Protein AF-A0A7X9L725-F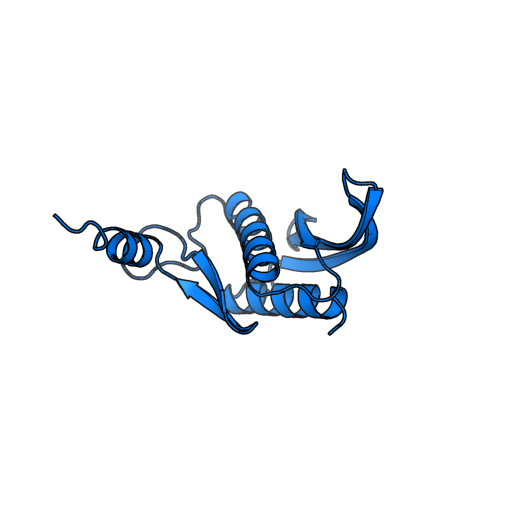1 (afdb_monomer_lite)

Sequence (129 aa):
MASRSVALLLASRFLGDLGSDDVWAASVLSDGLEPTPDGEHEQLVVVELRRLSDGAAGYATLTGAAPGDVAQEAFVEQLHDVVLENSRGAALPECPGHPHPRLPRVEGGILSWHCPVTLGLMLSTGEPD

pLDDT: mean 88.95, std 13.02, range [38.81, 98.12]

Structure (mmCIF, N/CA/C/O backbone):
data_AF-A0A7X9L725-F1
#
_entry.id   AF-A0A7X9L725-F1
#
loop_
_atom_site.group_PDB
_atom_site.id
_atom_site.type_symbol
_atom_site.label_atom_id
_atom_site.label_alt_id
_atom_site.label_comp_id
_atom_site.label_asym_id
_atom_site.label_entity_id
_atom_site.label_seq_id
_atom_site.pdbx_PDB_ins_code
_atom_site.Cartn_x
_atom_site.Cartn_y
_atom_site.Cartn_z
_atom_site.occupancy
_atom_site.B_iso_or_equiv
_atom_site.auth_seq_id
_atom_site.auth_comp_id
_atom_site.auth_asym_id
_atom_site.auth_atom_id
_atom_site.pdbx_PDB_model_num
ATOM 1 N N . MET A 1 1 ? -14.144 -6.665 9.267 1.00 59.34 1 MET A N 1
ATOM 2 C CA . MET A 1 1 ? -12.833 -7.338 9.413 1.00 59.34 1 MET A CA 1
ATOM 3 C C . MET A 1 1 ? -11.977 -6.486 10.329 1.00 59.34 1 MET A C 1
ATOM 5 O O . MET A 1 1 ? -12.126 -5.276 10.264 1.00 59.34 1 MET A O 1
ATOM 9 N N . ALA A 1 2 ? -11.137 -7.080 11.179 1.00 83.62 2 ALA A N 1
ATOM 10 C CA . ALA A 1 2 ? -10.200 -6.306 11.996 1.00 83.62 2 ALA A CA 1
ATOM 11 C C . ALA A 1 2 ? -9.167 -5.609 11.091 1.00 83.62 2 ALA A C 1
ATOM 13 O O . ALA A 1 2 ? -8.688 -6.234 10.139 1.00 83.62 2 ALA A O 1
ATOM 14 N N . SER A 1 3 ? -8.819 -4.351 11.377 1.00 89.69 3 SER A N 1
ATOM 15 C CA . SER A 1 3 ? -7.927 -3.512 10.551 1.00 89.69 3 SER A CA 1
ATOM 16 C C . SER A 1 3 ? -6.601 -4.191 10.224 1.00 89.69 3 SER A C 1
ATOM 18 O O . SER A 1 3 ? -6.124 -4.109 9.097 1.00 89.69 3 SER A O 1
ATOM 20 N N . ARG A 1 4 ? -6.061 -4.976 11.162 1.00 94.75 4 ARG A N 1
ATOM 21 C CA . ARG A 1 4 ? -4.868 -5.803 10.952 1.00 94.75 4 ARG A CA 1
ATOM 22 C C . ARG A 1 4 ? -4.994 -6.772 9.781 1.00 94.75 4 ARG A C 1
ATOM 24 O O . ARG A 1 4 ? -4.073 -6.917 8.983 1.00 94.75 4 ARG A O 1
ATOM 31 N N . SER A 1 5 ? -6.125 -7.472 9.703 1.00 94.75 5 SER A N 1
ATOM 32 C CA . SER A 1 5 ? -6.387 -8.439 8.636 1.00 94.75 5 SER A CA 1
ATOM 33 C C . SER A 1 5 ? -6.538 -7.732 7.296 1.00 94.75 5 SER A C 1
ATOM 35 O O . SER A 1 5 ? -6.015 -8.221 6.303 1.00 94.75 5 SER A O 1
ATOM 37 N N . VAL A 1 6 ? -7.196 -6.568 7.281 1.00 95.50 6 VAL A N 1
ATOM 38 C CA . VAL A 1 6 ? -7.328 -5.738 6.075 1.00 95.50 6 VAL A CA 1
ATOM 39 C C . VAL A 1 6 ? -5.954 -5.277 5.585 1.00 95.50 6 VAL A C 1
ATOM 41 O O . VAL A 1 6 ? -5.633 -5.491 4.421 1.00 95.50 6 VAL A O 1
ATOM 44 N N . ALA A 1 7 ? -5.114 -4.738 6.474 1.00 96.81 7 ALA A N 1
ATOM 45 C CA . ALA A 1 7 ? -3.774 -4.264 6.132 1.00 96.81 7 ALA A CA 1
ATOM 46 C C . ALA A 1 7 ? -2.904 -5.369 5.512 1.00 96.81 7 ALA A C 1
ATOM 48 O O . ALA A 1 7 ? -2.300 -5.168 4.462 1.00 96.81 7 ALA A O 1
ATOM 49 N N . LEU A 1 8 ? -2.879 -6.562 6.120 1.00 96.19 8 LEU A N 1
ATOM 50 C CA . LEU A 1 8 ? -2.098 -7.690 5.603 1.00 96.19 8 LEU A CA 1
ATOM 51 C C . LEU A 1 8 ? -2.643 -8.237 4.279 1.00 96.19 8 LEU A C 1
ATOM 53 O O . LEU A 1 8 ? -1.855 -8.568 3.395 1.00 96.19 8 LEU A O 1
ATOM 57 N N . LEU A 1 9 ? 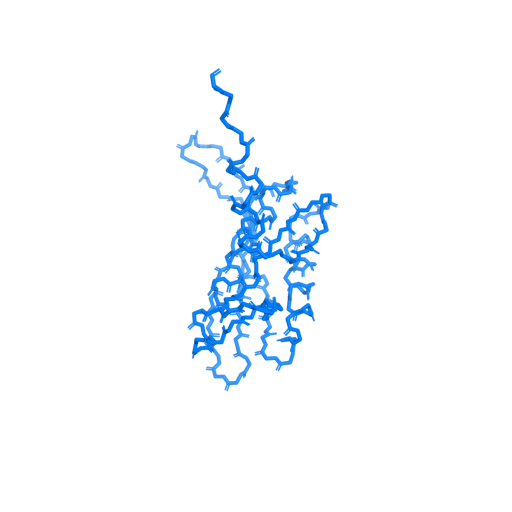-3.969 -8.324 4.124 1.00 96.38 9 LEU A N 1
ATOM 58 C CA . LEU A 1 9 ? -4.585 -8.772 2.872 1.00 96.38 9 LEU A CA 1
ATOM 59 C C . LEU A 1 9 ? -4.288 -7.799 1.728 1.00 96.38 9 LEU A C 1
ATOM 61 O O . LEU A 1 9 ? -3.886 -8.237 0.652 1.00 96.38 9 LEU A O 1
ATOM 65 N N . LEU A 1 10 ? -4.431 -6.493 1.968 1.00 97.06 10 LEU A N 1
ATOM 66 C CA . LEU A 1 10 ? -4.115 -5.466 0.977 1.00 97.06 10 LEU A CA 1
ATOM 67 C C . LEU A 1 10 ? -2.627 -5.441 0.638 1.00 97.06 10 LEU A C 1
ATOM 69 O O . LEU A 1 10 ? -2.294 -5.436 -0.541 1.00 97.06 10 LEU A O 1
ATOM 73 N N . ALA A 1 11 ? -1.735 -5.498 1.631 1.00 97.50 11 ALA A N 1
ATOM 74 C CA . ALA A 1 11 ? -0.294 -5.513 1.386 1.00 97.50 11 ALA A CA 1
ATOM 75 C C . ALA A 1 11 ? 0.144 -6.761 0.601 1.00 97.50 11 ALA A C 1
ATOM 77 O O . ALA A 1 11 ? 0.921 -6.661 -0.346 1.00 97.50 11 ALA A O 1
ATOM 78 N N . SER A 1 12 ? -0.399 -7.936 0.941 1.00 96.44 12 SER A N 1
ATOM 79 C CA . SER A 1 12 ? -0.140 -9.173 0.197 1.00 96.44 12 SER A CA 1
ATOM 80 C C . SER A 1 12 ? -0.655 -9.088 -1.240 1.00 96.44 12 SER A C 1
ATOM 82 O O . SER A 1 12 ? 0.062 -9.456 -2.171 1.00 96.44 12 SER A O 1
ATOM 84 N N . ARG A 1 13 ? -1.871 -8.564 -1.438 1.00 96.56 13 ARG A N 1
ATOM 85 C CA . ARG A 1 13 ? -2.452 -8.382 -2.771 1.00 96.56 13 ARG A CA 1
ATOM 86 C C . ARG A 1 13 ? -1.643 -7.394 -3.611 1.00 96.56 13 ARG A C 1
ATOM 88 O O . ARG A 1 13 ? -1.362 -7.685 -4.768 1.00 96.56 13 ARG A O 1
ATOM 95 N N . PHE A 1 14 ? -1.253 -6.273 -3.013 1.00 97.50 14 PHE A N 1
ATOM 96 C CA . PHE A 1 14 ? -0.411 -5.247 -3.617 1.00 97.50 14 PHE A CA 1
ATOM 97 C C . PHE A 1 14 ? 0.923 -5.827 -4.104 1.00 97.50 14 PHE A C 1
ATOM 99 O O . PHE A 1 14 ? 1.261 -5.670 -5.275 1.00 97.50 14 PHE A O 1
ATOM 106 N N . LEU A 1 15 ? 1.646 -6.562 -3.250 1.00 96.25 15 LEU A N 1
ATOM 107 C CA . LEU A 1 15 ? 2.922 -7.179 -3.628 1.00 96.25 15 LEU A CA 1
ATOM 108 C C . LEU A 1 15 ? 2.761 -8.234 -4.727 1.00 96.25 15 LEU A C 1
ATOM 110 O O . LEU A 1 15 ? 3.570 -8.270 -5.654 1.00 96.25 15 LEU A O 1
ATOM 114 N N . GLY A 1 16 ? 1.704 -9.049 -4.652 1.00 95.19 16 GLY A N 1
ATOM 115 C CA . GLY A 1 16 ? 1.403 -10.047 -5.678 1.00 95.19 16 GLY A CA 1
ATOM 116 C C . GLY A 1 16 ? 1.074 -9.423 -7.037 1.00 95.19 16 GLY A C 1
ATOM 117 O O . GLY A 1 16 ? 1.533 -9.915 -8.064 1.00 95.19 16 GLY A O 1
ATOM 118 N N . ASP A 1 17 ? 0.342 -8.306 -7.068 1.00 94.31 17 ASP A N 1
ATOM 119 C CA . ASP A 1 17 ? 0.040 -7.596 -8.319 1.00 94.31 17 ASP A CA 1
ATOM 120 C C . ASP A 1 17 ? 1.272 -6.933 -8.949 1.00 94.31 17 ASP A C 1
ATOM 122 O O . ASP A 1 17 ? 1.336 -6.785 -10.170 1.00 94.31 17 ASP A O 1
ATOM 126 N N . LEU A 1 18 ? 2.264 -6.573 -8.134 1.00 91.25 18 LEU A N 1
ATOM 127 C CA . LEU A 1 18 ? 3.564 -6.089 -8.595 1.00 91.25 18 LEU A CA 1
ATOM 128 C C . LEU A 1 18 ? 4.529 -7.216 -9.003 1.00 91.25 18 LEU A C 1
ATOM 130 O O . LEU A 1 18 ? 5.632 -6.915 -9.461 1.00 91.25 18 LEU A O 1
ATOM 134 N N . GLY A 1 19 ? 4.173 -8.490 -8.792 1.00 88.88 19 GLY A N 1
ATOM 135 C CA . GLY A 1 19 ? 5.098 -9.622 -8.944 1.00 88.88 19 GLY A CA 1
ATOM 136 C C . GLY A 1 19 ? 6.344 -9.480 -8.064 1.00 88.88 19 GLY A C 1
ATOM 137 O O . GLY A 1 19 ? 7.457 -9.771 -8.498 1.00 88.88 19 GLY A O 1
ATOM 138 N N . SER A 1 20 ? 6.169 -8.911 -6.870 1.00 85.75 20 SER A N 1
ATOM 139 C CA . SER A 1 20 ? 7.243 -8.468 -5.977 1.00 85.75 20 SER A CA 1
ATOM 140 C C . SER A 1 20 ? 7.251 -9.204 -4.633 1.00 85.75 20 SER A C 1
ATOM 142 O O . SER A 1 20 ? 7.961 -8.798 -3.715 1.00 85.75 20 SER A O 1
ATOM 144 N N . ASP A 1 21 ? 6.491 -10.289 -4.509 1.00 82.94 21 ASP A N 1
ATOM 145 C CA . ASP A 1 21 ? 6.394 -11.133 -3.313 1.00 82.94 21 ASP A CA 1
ATOM 146 C C . ASP A 1 21 ? 7.692 -11.896 -2.985 1.00 82.94 21 ASP A C 1
ATOM 148 O O . ASP A 1 21 ? 7.958 -12.176 -1.818 1.00 82.94 21 ASP A O 1
ATOM 152 N N . ASP A 1 22 ? 8.559 -12.119 -3.976 1.00 83.50 22 ASP A N 1
ATOM 153 C CA . ASP A 1 22 ? 9.915 -12.658 -3.781 1.00 83.50 22 ASP A CA 1
ATOM 154 C C . ASP A 1 22 ? 10.975 -11.570 -3.503 1.00 83.50 22 ASP A C 1
ATOM 156 O O . ASP A 1 22 ? 12.147 -11.870 -3.258 1.00 83.50 22 ASP A O 1
ATOM 160 N N . VAL A 1 23 ? 10.594 -10.288 -3.556 1.00 90.88 23 VAL A N 1
ATOM 161 C CA . VAL A 1 23 ? 11.505 -9.139 -3.387 1.00 90.88 23 VAL A CA 1
ATOM 162 C C . VAL A 1 23 ? 11.222 -8.390 -2.091 1.00 90.88 23 VAL A C 1
ATOM 164 O O . VAL A 1 23 ? 12.154 -7.904 -1.445 1.00 90.88 23 VAL A O 1
ATOM 167 N N . TRP A 1 24 ? 9.956 -8.309 -1.694 1.00 94.94 24 TRP A N 1
ATOM 168 C CA . TRP A 1 24 ? 9.488 -7.571 -0.532 1.00 94.94 24 TRP A CA 1
ATOM 169 C C . TRP A 1 24 ? 8.658 -8.466 0.378 1.00 94.94 24 TRP A C 1
ATOM 171 O O . TRP A 1 24 ? 7.843 -9.261 -0.078 1.00 94.94 24 TRP A O 1
ATOM 181 N N . ALA A 1 25 ? 8.813 -8.274 1.682 1.00 95.88 25 ALA A N 1
ATOM 182 C CA . ALA A 1 25 ? 7.928 -8.833 2.689 1.00 95.88 25 ALA A CA 1
ATOM 183 C C . ALA A 1 25 ? 7.145 -7.713 3.374 1.00 95.88 25 ALA A C 1
ATOM 185 O O . ALA A 1 25 ? 7.710 -6.677 3.724 1.00 95.88 25 ALA A O 1
ATOM 186 N N . ALA A 1 26 ? 5.855 -7.948 3.601 1.00 97.06 26 ALA A N 1
ATOM 187 C CA . ALA A 1 26 ? 5.007 -7.091 4.419 1.00 97.06 26 ALA A CA 1
ATOM 188 C C . ALA A 1 26 ? 4.800 -7.730 5.796 1.00 97.06 26 ALA A C 1
ATOM 190 O O . ALA A 1 26 ? 4.460 -8.911 5.895 1.00 97.06 26 ALA A O 1
ATOM 191 N N . SER A 1 27 ? 4.967 -6.957 6.866 1.00 96.94 27 SER A N 1
ATOM 192 C CA . SER A 1 27 ? 4.690 -7.424 8.226 1.00 96.94 27 SER A CA 1
ATOM 193 C C . SER A 1 27 ? 4.085 -6.321 9.088 1.00 96.94 27 SER A C 1
ATOM 195 O O . SER A 1 27 ? 4.382 -5.146 8.908 1.00 96.94 27 SER A O 1
ATOM 197 N N . VAL A 1 28 ? 3.203 -6.688 10.020 1.00 97.19 28 VAL A N 1
ATOM 198 C CA . VAL A 1 28 ? 2.641 -5.725 10.978 1.00 97.19 28 VAL A CA 1
ATOM 199 C C . VAL A 1 28 ? 3.686 -5.451 12.049 1.00 97.19 28 VAL A C 1
ATOM 201 O O . VAL A 1 28 ? 4.050 -6.361 12.794 1.00 97.19 28 VAL A O 1
ATOM 204 N N . LEU A 1 29 ? 4.136 -4.202 12.125 1.00 95.88 29 LEU A N 1
ATOM 205 C CA . LEU A 1 29 ? 5.054 -3.729 13.155 1.00 95.88 29 LEU A CA 1
ATOM 206 C C . LEU A 1 29 ? 4.297 -3.309 14.419 1.00 95.88 29 LEU A C 1
ATOM 208 O O . LEU A 1 29 ? 4.736 -3.606 15.527 1.00 95.88 29 LEU A O 1
ATOM 212 N N . SER A 1 30 ? 3.162 -2.629 14.242 1.00 93.38 30 SER A N 1
ATOM 213 C CA . SER A 1 30 ? 2.322 -2.138 15.334 1.00 93.38 30 SER A CA 1
ATOM 214 C C . SER A 1 30 ? 0.840 -2.256 14.987 1.00 93.38 30 SER A C 1
ATOM 216 O O . SER A 1 30 ? 0.446 -2.115 13.829 1.00 93.38 30 SER A O 1
ATOM 218 N N . ASP A 1 31 ? 0.032 -2.522 16.006 1.00 93.56 31 ASP A N 1
ATOM 219 C CA . ASP A 1 31 ? -1.427 -2.606 15.977 1.00 93.56 31 ASP A CA 1
ATOM 220 C C . ASP A 1 31 ? -1.915 -2.096 17.334 1.00 93.56 31 ASP A C 1
ATOM 222 O O . ASP A 1 31 ? -1.613 -2.700 18.369 1.00 93.56 31 ASP A O 1
ATOM 226 N N . GLY A 1 32 ? -2.599 -0.956 17.343 1.00 91.56 32 GLY A N 1
ATOM 227 C CA . GLY A 1 32 ? -3.036 -0.336 18.584 1.00 91.56 32 GLY A CA 1
ATOM 228 C C . GLY A 1 32 ? -3.981 0.836 18.385 1.00 91.56 32 GLY A C 1
ATOM 229 O O . GLY A 1 32 ? -4.390 1.154 17.273 1.00 91.56 32 GLY A O 1
ATOM 230 N N . LEU A 1 33 ? -4.335 1.464 19.499 1.00 90.62 33 LEU A N 1
ATOM 231 C CA . LEU A 1 33 ? -5.129 2.681 19.529 1.00 90.62 33 LEU A CA 1
ATOM 232 C C . LEU A 1 33 ? -4.199 3.874 19.729 1.00 90.62 33 LEU A C 1
ATOM 234 O O . LEU A 1 33 ? -3.501 3.930 20.739 1.00 90.62 33 LEU A O 1
ATOM 238 N N . GLU A 1 34 ? -4.233 4.824 18.805 1.00 87.56 34 GLU A N 1
ATOM 239 C CA . GLU A 1 34 ? -3.459 6.060 18.889 1.00 87.56 34 GLU A CA 1
ATOM 240 C C . GLU A 1 34 ? -4.383 7.245 19.193 1.00 87.56 34 GLU A C 1
ATOM 242 O O . GLU A 1 34 ? -5.497 7.304 18.659 1.00 87.56 34 GLU A O 1
ATOM 247 N N . PRO A 1 35 ? -3.956 8.188 20.052 1.00 87.00 35 PRO A N 1
ATOM 248 C CA . PRO A 1 35 ? -4.742 9.372 20.345 1.00 87.00 35 PRO A CA 1
ATOM 249 C C . PRO A 1 35 ? -4.780 10.309 19.131 1.00 87.00 35 PRO A C 1
ATOM 251 O O . PRO A 1 35 ? -3.745 10.661 18.562 1.00 87.00 35 PRO A O 1
ATOM 254 N N . THR A 1 36 ? -5.972 10.758 18.757 1.00 84.81 36 THR A N 1
ATOM 255 C CA . THR A 1 36 ? -6.173 11.820 17.770 1.00 84.81 36 THR A CA 1
ATOM 256 C C . THR A 1 36 ? -5.947 13.195 18.419 1.00 84.81 36 THR A C 1
ATOM 258 O O . THR A 1 36 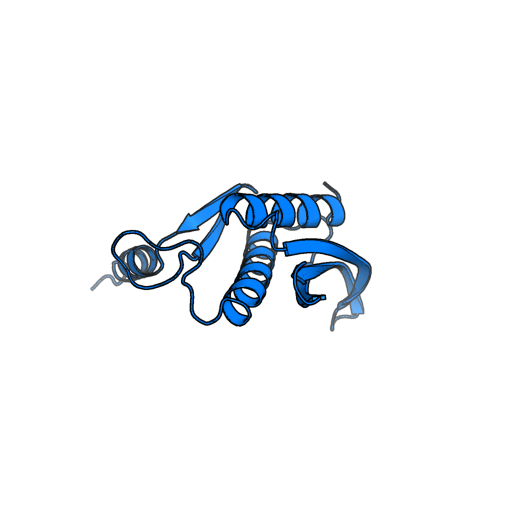? -5.940 13.308 19.651 1.00 84.81 36 THR A O 1
ATOM 261 N N . PRO A 1 37 ? -5.775 14.277 17.632 1.00 85.25 37 PRO A N 1
ATOM 262 C CA . PRO A 1 37 ? -5.618 15.634 18.170 1.00 85.25 37 PRO A CA 1
ATOM 263 C C . PRO A 1 37 ? -6.766 16.079 19.089 1.00 85.25 37 PRO A C 1
ATOM 265 O O . PRO A 1 37 ? -6.548 16.875 20.001 1.00 85.25 37 PRO A O 1
ATOM 268 N N . ASP A 1 38 ? -7.963 15.532 18.875 1.00 90.19 38 ASP A N 1
ATOM 269 C CA . ASP A 1 38 ? -9.169 15.821 19.655 1.00 90.19 38 ASP A CA 1
ATOM 270 C C . ASP A 1 38 ? -9.289 14.956 20.928 1.00 90.19 38 ASP A C 1
ATOM 272 O O . ASP A 1 38 ? -10.255 15.071 21.682 1.00 90.19 38 ASP A O 1
ATOM 276 N N . GLY A 1 39 ? -8.299 14.096 21.200 1.00 84.81 39 GLY A N 1
ATOM 277 C CA . GLY A 1 39 ? -8.259 13.207 22.364 1.00 84.81 39 GLY A CA 1
ATOM 278 C C . GLY A 1 39 ? -9.081 11.922 22.213 1.00 84.81 39 GLY A C 1
ATOM 279 O O . GLY A 1 39 ? -9.170 11.137 23.163 1.00 84.81 39 GLY A O 1
ATOM 280 N N . GLU A 1 40 ? -9.667 11.682 21.039 1.00 87.75 40 GLU A N 1
ATOM 281 C CA . GLU A 1 40 ? -10.270 10.392 20.697 1.00 87.75 40 GLU A CA 1
ATOM 282 C C . GLU A 1 40 ? -9.179 9.351 20.421 1.00 87.75 40 GLU A C 1
ATOM 284 O O . GLU A 1 40 ? -8.006 9.685 20.307 1.00 87.75 40 GLU A O 1
ATOM 289 N N . HIS A 1 41 ? -9.539 8.070 20.365 1.00 86.44 41 HIS A N 1
ATOM 290 C CA . HIS A 1 41 ? -8.596 7.001 20.037 1.00 86.44 41 HIS A CA 1
ATOM 291 C C . HIS A 1 41 ? -9.004 6.353 18.723 1.00 86.44 41 HIS A C 1
ATOM 293 O O . HIS A 1 41 ? -10.140 5.894 18.590 1.00 86.44 41 HIS A O 1
ATOM 299 N N . GLU A 1 42 ? -8.070 6.264 17.782 1.00 88.69 42 GLU A N 1
ATOM 300 C CA . GLU A 1 42 ? -8.290 5.596 16.508 1.00 88.69 42 GLU A CA 1
ATOM 301 C C . GLU A 1 42 ? -7.408 4.356 16.393 1.00 88.69 42 GLU A C 1
ATOM 303 O O . GLU A 1 42 ? -6.258 4.339 16.828 1.00 88.69 42 GLU A O 1
ATOM 308 N N . GLN A 1 43 ? -7.960 3.291 15.815 1.00 93.25 43 GLN A N 1
ATOM 309 C CA . GLN A 1 43 ? -7.175 2.106 15.501 1.00 93.25 43 GLN A CA 1
ATOM 310 C C . GLN A 1 43 ? -6.128 2.464 14.445 1.00 93.25 43 GLN A C 1
ATOM 312 O O . GLN A 1 43 ? -6.475 2.925 13.362 1.00 93.25 43 GLN A O 1
ATOM 317 N N . LEU A 1 44 ? -4.869 2.175 14.743 1.00 94.69 44 LEU A N 1
ATOM 318 C CA . LEU A 1 44 ? -3.733 2.317 13.853 1.00 94.69 44 LEU A CA 1
ATOM 319 C C . LEU A 1 44 ? -3.115 0.942 13.604 1.00 94.69 44 LEU A C 1
ATOM 321 O O . LEU A 1 44 ? -2.906 0.163 14.538 1.00 94.69 44 LEU A O 1
ATOM 325 N N . VAL A 1 45 ? -2.801 0.642 12.349 1.00 96.94 45 VAL A N 1
ATOM 326 C CA . VAL A 1 45 ? -1.972 -0.503 11.973 1.00 96.94 45 VAL A CA 1
ATOM 327 C C . VAL A 1 45 ? -0.799 0.007 11.157 1.00 96.94 45 VAL A C 1
ATOM 329 O O . VAL A 1 45 ? -0.990 0.610 10.103 1.00 96.94 45 VAL A O 1
ATOM 332 N N . VAL A 1 46 ? 0.414 -0.263 11.630 1.00 97.38 46 VAL A N 1
ATOM 333 C CA . VAL A 1 46 ? 1.655 0.070 10.927 1.00 97.38 46 VAL A CA 1
ATOM 334 C C . VAL A 1 46 ? 2.195 -1.198 10.287 1.00 97.38 46 VAL A C 1
ATOM 336 O O . VAL A 1 46 ? 2.510 -2.172 10.978 1.00 97.38 46 VAL A O 1
ATOM 339 N N . VAL A 1 47 ? 2.310 -1.183 8.964 1.00 98.12 47 VAL A N 1
ATOM 340 C CA . VAL A 1 47 ? 2.915 -2.255 8.176 1.00 98.12 47 VAL A CA 1
ATOM 341 C C . VAL A 1 47 ? 4.306 -1.822 7.743 1.00 98.12 47 VAL A C 1
ATOM 343 O O . VAL A 1 47 ? 4.475 -0.790 7.103 1.00 98.12 47 VAL A O 1
ATOM 346 N N . GLU A 1 48 ? 5.303 -2.628 8.087 1.00 97.81 48 GLU A N 1
ATOM 347 C CA . GLU A 1 48 ? 6.640 -2.538 7.517 1.00 97.81 48 GLU A CA 1
ATOM 348 C C . GLU A 1 48 ? 6.659 -3.289 6.183 1.00 97.81 48 GLU A C 1
ATOM 350 O O . GLU A 1 48 ? 6.275 -4.462 6.114 1.00 97.81 48 GLU A O 1
ATOM 355 N N . LEU A 1 49 ? 7.153 -2.622 5.143 1.00 96.94 49 LEU A N 1
ATOM 356 C CA . LEU A 1 49 ? 7.533 -3.238 3.882 1.00 96.94 49 LEU A CA 1
ATOM 357 C C . LEU A 1 49 ? 9.058 -3.338 3.847 1.00 96.94 49 LEU A C 1
ATOM 359 O O . LEU A 1 49 ? 9.741 -2.317 3.815 1.00 96.94 49 LEU A O 1
ATOM 363 N N . ARG A 1 50 ? 9.599 -4.558 3.867 1.00 96.44 50 ARG A N 1
ATOM 364 C CA . ARG A 1 50 ? 11.043 -4.813 3.916 1.00 96.44 50 ARG A CA 1
ATOM 365 C C . ARG A 1 50 ? 11.521 -5.539 2.668 1.00 96.44 50 ARG A C 1
ATOM 367 O O . ARG A 1 50 ? 11.020 -6.613 2.341 1.00 96.44 50 ARG A O 1
A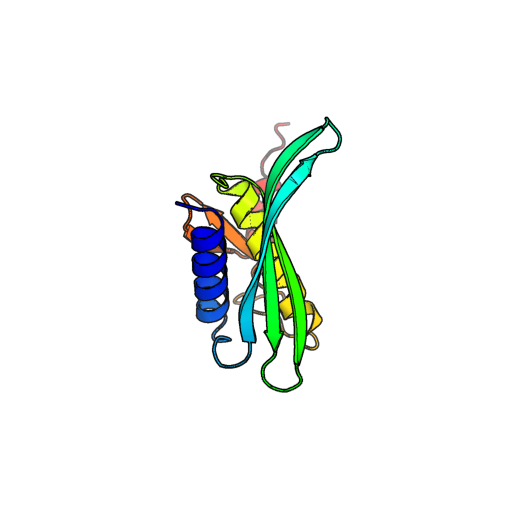TOM 374 N N . ARG A 1 51 ? 12.534 -4.990 2.002 1.00 94.38 51 ARG A N 1
ATOM 375 C CA . ARG A 1 51 ? 13.201 -5.607 0.858 1.00 94.38 51 ARG A CA 1
ATOM 376 C C . ARG A 1 51 ? 14.104 -6.742 1.324 1.00 94.38 51 ARG A C 1
ATOM 378 O O . ARG A 1 51 ? 14.971 -6.562 2.177 1.00 94.38 51 ARG A O 1
ATOM 385 N N . LEU A 1 52 ? 13.927 -7.916 0.732 1.00 93.31 52 LEU A N 1
ATOM 386 C CA . LEU A 1 52 ? 14.588 -9.150 1.153 1.00 93.31 52 LEU A CA 1
ATOM 387 C C . LEU A 1 52 ? 16.086 -9.179 0.825 1.00 93.31 52 LEU A C 1
ATOM 389 O O . LEU A 1 52 ? 16.850 -9.836 1.527 1.00 93.31 52 LEU A O 1
ATOM 393 N N . SER A 1 53 ? 16.524 -8.463 -0.213 1.00 92.75 53 SER A N 1
ATOM 394 C CA . SER A 1 53 ? 17.915 -8.506 -0.678 1.00 92.75 53 SER A CA 1
ATOM 395 C C . SER A 1 53 ? 18.905 -7.778 0.231 1.00 92.75 53 SER A C 1
ATOM 397 O O . SER A 1 53 ? 20.056 -8.190 0.331 1.00 92.75 53 SER A O 1
ATOM 399 N N . ASP A 1 54 ? 18.491 -6.668 0.843 1.00 91.31 54 ASP A N 1
ATOM 400 C CA . ASP A 1 54 ? 19.382 -5.776 1.599 1.00 91.31 54 ASP A CA 1
ATOM 401 C C . ASP A 1 54 ? 18.765 -5.209 2.884 1.00 91.31 54 ASP A C 1
ATOM 403 O O . ASP A 1 54 ? 19.423 -4.455 3.599 1.00 91.31 54 ASP A O 1
ATOM 407 N N . GLY A 1 55 ? 17.522 -5.581 3.202 1.00 92.19 55 GLY A N 1
ATOM 408 C CA . GLY A 1 55 ? 16.835 -5.157 4.416 1.00 92.19 55 GLY A CA 1
ATOM 409 C C . GLY A 1 55 ? 16.331 -3.716 4.394 1.00 92.19 55 GLY A C 1
ATOM 410 O O . GLY A 1 55 ? 15.862 -3.255 5.433 1.00 92.19 55 GLY A O 1
ATOM 411 N N . ALA A 1 56 ? 16.404 -3.007 3.258 1.00 91.44 56 ALA A N 1
ATOM 412 C CA . ALA A 1 56 ? 15.801 -1.682 3.128 1.00 91.44 56 ALA A CA 1
ATOM 413 C C . ALA A 1 56 ? 14.307 -1.754 3.474 1.00 91.44 56 ALA A C 1
ATOM 415 O O . ALA A 1 56 ? 13.620 -2.679 3.041 1.00 91.44 56 ALA A O 1
ATOM 416 N N . ALA A 1 57 ? 13.809 -0.808 4.267 1.00 94.81 57 ALA A N 1
ATOM 417 C CA . ALA A 1 57 ? 12.443 -0.849 4.768 1.00 94.81 57 ALA A CA 1
ATOM 418 C C . ALA A 1 57 ? 11.763 0.517 4.693 1.00 94.81 57 ALA A C 1
ATOM 420 O O . ALA A 1 57 ? 12.409 1.552 4.856 1.00 94.81 57 ALA A O 1
ATOM 421 N N . GLY A 1 58 ? 10.452 0.487 4.484 1.00 96.12 58 GLY A N 1
ATOM 422 C CA . GLY A 1 58 ? 9.555 1.627 4.620 1.00 96.12 58 GLY A CA 1
ATOM 423 C C . GLY A 1 58 ? 8.287 1.215 5.360 1.00 96.12 58 GLY A C 1
ATOM 424 O O . GLY A 1 58 ? 8.076 0.033 5.643 1.00 96.12 58 GLY A O 1
ATOM 425 N N . TYR A 1 59 ? 7.449 2.190 5.692 1.00 96.62 59 TYR A N 1
ATOM 426 C CA . TYR A 1 59 ? 6.281 1.974 6.540 1.00 96.62 59 TYR A CA 1
ATOM 427 C C . TYR A 1 59 ? 5.037 2.558 5.884 1.00 96.62 59 TYR A C 1
ATOM 429 O O . TYR A 1 59 ? 5.082 3.659 5.343 1.00 96.62 59 TYR A O 1
ATOM 437 N N . ALA A 1 60 ? 3.931 1.828 5.978 1.00 97.56 60 ALA A N 1
ATOM 438 C CA . ALA A 1 60 ? 2.614 2.288 5.574 1.00 97.56 60 ALA A CA 1
ATOM 439 C C . ALA A 1 60 ? 1.641 2.139 6.739 1.00 97.56 60 ALA A C 1
ATOM 441 O O . ALA A 1 60 ? 1.710 1.179 7.514 1.00 97.56 60 ALA A O 1
ATOM 442 N N . THR A 1 61 ? 0.726 3.090 6.848 1.00 97.19 61 THR A N 1
ATOM 443 C CA . THR A 1 61 ? -0.182 3.192 7.985 1.00 97.19 61 THR A CA 1
ATOM 444 C C . THR A 1 61 ? -1.627 3.093 7.523 1.00 97.19 61 THR A C 1
ATOM 446 O O . THR A 1 61 ? -2.042 3.823 6.623 1.00 97.19 61 THR A O 1
ATOM 449 N N . LEU A 1 62 ? -2.386 2.184 8.139 1.00 96.94 62 LEU A N 1
ATOM 450 C CA . LEU A 1 62 ? -3.826 2.042 7.949 1.00 96.94 62 LEU A CA 1
ATOM 451 C C . LEU A 1 62 ? -4.547 2.483 9.223 1.00 96.94 62 LEU A C 1
ATOM 453 O O . LEU A 1 62 ? -4.351 1.890 10.287 1.00 96.94 62 LEU A O 1
ATOM 457 N N . THR A 1 63 ? -5.397 3.494 9.092 1.00 94.00 63 THR A N 1
ATOM 458 C CA . THR A 1 63 ? -6.140 4.090 10.208 1.00 94.00 63 THR A CA 1
ATOM 459 C C . THR A 1 63 ? -7.621 3.705 10.144 1.00 94.00 63 THR A C 1
ATOM 461 O O . THR A 1 63 ? -8.189 3.516 9.064 1.00 94.00 63 THR A O 1
ATOM 464 N N . GLY A 1 64 ? -8.243 3.549 11.309 1.00 92.38 64 GLY A N 1
ATOM 465 C CA . GLY A 1 64 ? -9.657 3.238 11.485 1.00 92.38 64 GLY A CA 1
ATOM 466 C C . GLY A 1 64 ? -9.912 1.774 11.844 1.00 92.38 64 GLY A C 1
ATOM 467 O O . GLY A 1 64 ? -9.241 0.863 11.362 1.00 92.38 64 GLY A O 1
ATOM 468 N N . ALA A 1 65 ? -10.910 1.524 12.701 1.00 89.00 65 ALA A N 1
ATOM 469 C CA . ALA A 1 65 ? -11.276 0.173 13.165 1.00 89.00 65 ALA A CA 1
ATOM 470 C C . ALA A 1 65 ? -12.015 -0.661 12.097 1.00 89.00 65 ALA A C 1
ATOM 472 O O . ALA A 1 65 ? -12.010 -1.893 12.125 1.00 89.00 65 ALA A O 1
ATOM 473 N N . ALA A 1 66 ? -12.660 0.025 11.155 1.00 90.88 66 ALA A N 1
ATOM 474 C CA . ALA A 1 66 ? -13.296 -0.535 9.970 1.00 90.88 66 ALA A CA 1
ATOM 475 C C . ALA A 1 66 ? -12.952 0.379 8.781 1.00 90.88 66 ALA A C 1
ATOM 477 O O . ALA A 1 66 ? -13.779 1.200 8.384 1.00 90.88 66 ALA A O 1
ATOM 478 N N . PRO A 1 67 ? -11.710 0.307 8.272 1.00 92.69 67 PRO A N 1
ATOM 479 C CA . PRO A 1 67 ? -11.221 1.256 7.282 1.00 92.69 67 PRO A CA 1
ATOM 480 C C . PRO A 1 67 ? -12.030 1.129 5.990 1.00 92.69 67 PRO A C 1
ATOM 482 O O . PRO A 1 67 ? -12.128 0.041 5.420 1.00 92.69 67 PRO A O 1
ATOM 485 N N . GLY A 1 68 ? -12.625 2.234 5.543 1.00 94.75 68 GLY A N 1
ATOM 486 C CA . GLY A 1 68 ? -13.302 2.316 4.248 1.00 94.75 68 GLY A CA 1
ATOM 487 C C . GLY A 1 68 ? -12.315 2.430 3.086 1.00 94.75 68 GLY A C 1
ATOM 488 O O . GLY A 1 68 ? -11.107 2.527 3.299 1.00 94.75 68 GLY A O 1
ATOM 489 N N . ASP A 1 69 ? -12.838 2.470 1.862 1.00 95.88 69 ASP A N 1
ATOM 490 C CA . ASP A 1 69 ? -12.034 2.495 0.632 1.00 95.88 69 ASP A CA 1
ATOM 491 C C . ASP A 1 69 ? -11.003 3.633 0.609 1.00 95.88 69 ASP A C 1
ATOM 493 O O . ASP A 1 69 ? -9.857 3.392 0.262 1.00 95.88 69 ASP A O 1
ATOM 497 N N . VAL A 1 70 ? -11.353 4.834 1.085 1.00 96.12 70 VAL A N 1
ATOM 498 C CA . VAL A 1 70 ? -10.423 5.982 1.145 1.00 96.12 70 VAL A CA 1
ATOM 499 C C . VAL A 1 70 ? -9.205 5.698 2.033 1.00 96.12 70 VAL A C 1
ATOM 501 O O . VAL A 1 70 ? -8.076 5.983 1.648 1.00 96.12 70 VAL A O 1
ATOM 504 N N . ALA A 1 71 ? -9.415 5.113 3.216 1.00 96.25 71 ALA A N 1
ATOM 505 C CA . ALA A 1 71 ? -8.319 4.771 4.125 1.00 96.25 71 ALA A CA 1
ATOM 506 C C . ALA A 1 71 ? -7.468 3.621 3.566 1.00 96.25 71 ALA A C 1
ATOM 508 O O . ALA A 1 71 ? -6.249 3.609 3.718 1.00 96.25 71 ALA A O 1
ATOM 509 N N . GLN A 1 72 ? -8.114 2.660 2.902 1.00 97.75 72 GLN A N 1
ATOM 510 C CA . GLN A 1 72 ? -7.434 1.551 2.242 1.00 97.75 72 GLN A CA 1
ATOM 511 C C . GLN A 1 72 ? -6.607 2.021 1.040 1.00 97.75 72 GLN A C 1
ATOM 513 O O . GLN A 1 72 ? -5.482 1.556 0.887 1.00 97.75 72 GLN A O 1
ATOM 518 N N . GLU A 1 73 ? -7.131 2.942 0.228 1.00 97.88 73 GLU A N 1
ATOM 519 C CA . GLU A 1 73 ? -6.450 3.565 -0.913 1.00 97.88 73 GLU A CA 1
ATOM 520 C C . GLU A 1 73 ? -5.212 4.334 -0.457 1.00 97.88 73 GLU A C 1
ATOM 522 O O . GLU A 1 73 ? -4.108 4.009 -0.884 1.00 97.88 73 GLU A O 1
ATOM 527 N N . ALA A 1 74 ? -5.361 5.236 0.516 1.00 97.69 74 ALA A N 1
ATOM 528 C CA . ALA A 1 74 ? -4.231 5.965 1.090 1.00 97.69 74 ALA A CA 1
ATOM 529 C C . ALA A 1 74 ? -3.161 5.024 1.679 1.00 97.69 74 ALA A C 1
ATOM 531 O O . ALA A 1 74 ? -1.966 5.322 1.653 1.00 97.69 74 ALA A O 1
ATOM 532 N N . PHE A 1 75 ? -3.563 3.871 2.221 1.00 98.12 75 PHE A N 1
ATOM 533 C CA . PHE A 1 75 ? -2.630 2.853 2.702 1.00 98.12 75 PHE A CA 1
ATOM 534 C C . PHE A 1 75 ? -1.853 2.177 1.560 1.00 98.12 75 PHE A C 1
ATOM 536 O O . PHE A 1 75 ? -0.635 2.028 1.668 1.00 98.12 75 PHE A O 1
ATOM 543 N N . VAL A 1 76 ? -2.508 1.782 0.461 1.00 98.12 76 VAL A N 1
ATOM 544 C CA . VAL A 1 76 ? -1.797 1.186 -0.689 1.00 98.12 76 VAL A CA 1
ATOM 545 C C . VAL A 1 76 ? -0.963 2.202 -1.470 1.00 98.12 76 VAL A C 1
ATOM 547 O O . VAL A 1 76 ? 0.068 1.814 -2.011 1.00 98.12 76 VAL A O 1
ATOM 550 N N . GLU A 1 77 ? -1.335 3.482 -1.484 1.00 97.19 77 GLU A N 1
ATOM 551 C CA . GLU A 1 77 ? -0.492 4.563 -2.018 1.00 97.19 77 GLU A CA 1
ATOM 552 C C . GLU A 1 77 ? 0.820 4.688 -1.231 1.00 97.19 77 GLU A C 1
ATOM 554 O O . GLU A 1 77 ? 1.893 4.684 -1.827 1.00 97.19 77 GLU A O 1
ATOM 559 N N . GLN A 1 78 ? 0.771 4.663 0.107 1.00 98.00 78 GLN A N 1
ATOM 560 C CA . GLN A 1 78 ? 1.989 4.659 0.933 1.00 98.00 78 GLN A CA 1
ATOM 561 C C . GLN A 1 78 ? 2.888 3.444 0.641 1.00 98.00 78 GLN A C 1
ATOM 563 O O . GLN A 1 78 ? 4.109 3.573 0.564 1.00 98.00 78 GLN A O 1
ATOM 568 N N . LEU A 1 79 ? 2.303 2.251 0.461 1.00 97.19 79 LEU A N 1
ATOM 569 C CA . LEU A 1 79 ? 3.065 1.060 0.059 1.00 97.19 79 LEU A CA 1
ATOM 570 C C . LEU A 1 79 ? 3.720 1.245 -1.317 1.00 97.19 79 LEU A C 1
ATOM 572 O O . LEU A 1 79 ? 4.860 0.824 -1.529 1.00 97.19 79 LEU A O 1
ATOM 576 N N . HIS A 1 80 ? 2.998 1.868 -2.248 1.00 96.31 80 HIS A N 1
ATOM 577 C CA . HIS A 1 80 ? 3.471 2.162 -3.595 1.00 96.31 80 HIS A CA 1
ATOM 578 C C . HIS A 1 80 ? 4.657 3.116 -3.591 1.00 96.31 80 HIS A C 1
ATOM 580 O O . HIS A 1 80 ? 5.671 2.803 -4.217 1.00 96.31 80 HIS A O 1
ATOM 586 N N . ASP A 1 81 ? 4.578 4.193 -2.817 1.00 95.19 81 ASP A N 1
ATOM 587 C CA . ASP A 1 81 ? 5.665 5.156 -2.653 1.00 95.19 81 ASP A CA 1
ATOM 588 C C . ASP A 1 81 ? 6.938 4.487 -2.124 1.00 95.19 81 ASP A C 1
ATOM 590 O O . ASP A 1 81 ? 8.013 4.664 -2.703 1.00 95.19 81 ASP A O 1
ATOM 594 N N . VAL A 1 82 ? 6.819 3.633 -1.097 1.00 94.81 82 VAL A N 1
ATOM 595 C CA . VAL A 1 82 ? 7.960 2.879 -0.546 1.00 94.81 82 VAL A CA 1
ATOM 596 C C . VAL A 1 82 ? 8.623 2.017 -1.620 1.00 94.81 82 VAL A C 1
ATOM 598 O O . VAL A 1 82 ? 9.854 1.991 -1.728 1.00 94.81 82 VAL A O 1
ATOM 601 N N . VAL A 1 83 ? 7.829 1.309 -2.429 1.00 94.06 83 VAL A N 1
ATOM 602 C CA . VAL A 1 83 ? 8.366 0.501 -3.528 1.00 94.06 83 VAL A CA 1
ATOM 603 C C . VAL A 1 83 ? 9.050 1.396 -4.554 1.00 94.06 83 VAL A C 1
ATOM 605 O O . VAL A 1 83 ? 10.205 1.134 -4.894 1.00 94.06 83 VAL A O 1
ATOM 608 N N . LEU A 1 84 ? 8.391 2.450 -5.037 1.00 92.38 84 LEU A N 1
ATOM 609 C CA . LEU A 1 84 ? 8.919 3.323 -6.089 1.00 92.38 84 LEU A CA 1
ATOM 610 C C . LEU A 1 84 ? 10.223 4.013 -5.678 1.00 92.38 84 LEU A C 1
ATOM 612 O O . LEU A 1 84 ? 11.189 3.984 -6.447 1.00 92.38 84 LEU A O 1
ATOM 616 N N . GLU A 1 85 ? 10.292 4.548 -4.457 1.00 92.38 85 GLU A N 1
ATOM 617 C CA . GLU A 1 85 ? 11.500 5.170 -3.900 1.00 92.38 85 GLU A CA 1
ATOM 618 C C . GLU A 1 85 ? 12.693 4.200 -3.934 1.00 92.38 85 GLU A C 1
ATOM 620 O O . GLU A 1 85 ? 13.827 4.569 -4.250 1.00 92.38 85 GLU A O 1
ATOM 625 N N . ASN A 1 86 ? 12.425 2.914 -3.710 1.00 89.12 86 ASN A N 1
ATOM 626 C CA . ASN A 1 86 ? 13.438 1.867 -3.667 1.00 89.12 86 ASN A CA 1
ATOM 627 C C . ASN A 1 86 ? 13.669 1.155 -5.011 1.00 89.12 86 ASN A C 1
ATOM 629 O O . ASN A 1 86 ? 14.586 0.332 -5.115 1.00 89.12 86 ASN A O 1
ATOM 633 N N . SER A 1 87 ? 12.899 1.489 -6.049 1.00 85.56 87 SER A N 1
ATOM 634 C CA . SER A 1 87 ? 12.912 0.825 -7.363 1.00 85.56 87 SER A CA 1
ATOM 635 C C . SER A 1 87 ? 13.898 1.429 -8.364 1.00 85.56 87 SER A C 1
ATOM 637 O O . SER A 1 87 ? 13.901 1.056 -9.536 1.00 85.56 87 SER A O 1
ATOM 639 N N . ARG A 1 88 ? 14.751 2.367 -7.927 1.00 83.62 88 ARG A N 1
ATOM 640 C CA . ARG A 1 88 ? 15.777 3.026 -8.764 1.00 83.62 88 ARG A CA 1
ATOM 641 C C . ARG A 1 88 ? 15.211 3.631 -10.061 1.00 83.62 88 ARG A C 1
ATOM 643 O O . ARG A 1 88 ? 15.874 3.608 -11.096 1.00 83.62 88 ARG A O 1
ATOM 650 N N . GLY A 1 89 ? 13.994 4.170 -10.000 1.00 80.31 89 GLY A N 1
ATOM 651 C CA . GLY A 1 89 ? 13.329 4.819 -11.133 1.00 80.31 89 GLY A CA 1
ATOM 652 C C . GLY A 1 89 ? 12.504 3.894 -12.033 1.00 80.31 89 GLY A C 1
ATOM 653 O O . GLY A 1 89 ? 12.034 4.351 -13.073 1.00 80.31 89 GLY A O 1
ATOM 654 N N . ALA A 1 90 ? 12.304 2.622 -11.667 1.00 86.69 90 ALA A N 1
ATOM 655 C CA . ALA A 1 90 ? 11.363 1.763 -12.383 1.00 86.69 90 ALA A CA 1
ATOM 656 C C . ALA A 1 90 ? 9.907 2.205 -12.144 1.00 86.69 90 ALA A C 1
ATOM 658 O O . ALA A 1 90 ? 9.507 2.512 -11.020 1.00 86.69 90 ALA A O 1
ATOM 659 N N . ALA A 1 91 ? 9.106 2.205 -13.208 1.00 87.62 91 ALA A N 1
ATOM 660 C CA . ALA A 1 91 ? 7.675 2.468 -13.156 1.00 87.62 91 ALA A CA 1
ATOM 661 C C . ALA A 1 91 ? 6.933 1.173 -12.805 1.00 87.62 91 ALA A C 1
ATOM 663 O O . ALA A 1 91 ? 6.687 0.358 -13.685 1.00 87.62 91 ALA A O 1
ATOM 664 N N . LEU A 1 92 ? 6.596 0.958 -11.534 1.00 90.31 92 LEU A N 1
ATOM 665 C CA . LEU A 1 92 ? 5.963 -0.285 -11.081 1.00 90.31 92 LEU A CA 1
ATOM 666 C C . LEU A 1 92 ? 4.525 -0.043 -10.599 1.00 90.31 92 LEU A C 1
ATOM 668 O O . LEU A 1 92 ? 4.351 0.839 -9.772 1.00 90.31 92 LEU A O 1
ATOM 672 N N . PRO A 1 93 ? 3.510 -0.787 -11.075 1.00 93.25 93 PRO A N 1
ATOM 673 C CA . PRO A 1 93 ? 3.565 -1.572 -12.296 1.00 93.25 93 PRO A CA 1
ATOM 674 C C . PRO A 1 93 ? 3.616 -0.623 -13.500 1.00 93.25 93 PRO A C 1
ATOM 676 O O . PRO A 1 93 ? 3.093 0.498 -13.457 1.00 93.25 93 PRO A O 1
ATOM 679 N N . GLU A 1 94 ? 4.233 -1.079 -14.586 1.00 92.44 94 GLU A N 1
ATOM 680 C CA . GLU A 1 94 ? 4.380 -0.266 -15.791 1.00 92.44 94 GLU A CA 1
ATOM 681 C C . GLU A 1 94 ? 3.005 0.089 -16.365 1.00 92.44 94 GLU A C 1
ATOM 683 O O . GLU A 1 94 ? 2.113 -0.759 -16.495 1.00 92.44 94 GLU A O 1
ATOM 688 N N . CYS A 1 95 ? 2.814 1.356 -16.734 1.00 93.19 95 CYS A N 1
ATOM 689 C CA . CYS A 1 95 ? 1.624 1.753 -17.463 1.00 93.19 95 CYS A CA 1
ATOM 690 C C . CYS A 1 95 ? 1.795 1.447 -18.961 1.00 93.19 95 CYS A C 1
ATOM 692 O O . CYS A 1 95 ? 2.691 2.001 -19.598 1.00 93.19 95 CYS A O 1
ATOM 694 N N . PRO A 1 96 ? 0.914 0.640 -19.587 1.00 90.94 96 PRO A N 1
ATOM 695 C CA . PRO A 1 96 ? 0.993 0.388 -21.019 1.00 90.94 96 PRO A CA 1
ATOM 696 C C . PRO A 1 96 ? 0.956 1.690 -21.818 1.00 90.94 96 PRO A C 1
ATOM 698 O O . PRO A 1 96 ? 0.072 2.530 -21.623 1.00 90.94 96 PRO A O 1
ATOM 701 N N . GLY A 1 97 ? 1.933 1.846 -22.710 1.00 90.12 97 GLY A N 1
ATOM 702 C CA . GLY A 1 97 ? 2.045 2.997 -23.602 1.00 90.12 97 GLY A CA 1
ATOM 703 C C . GLY A 1 97 ? 2.522 4.299 -22.952 1.00 90.12 97 GLY A C 1
ATOM 704 O O . GLY A 1 97 ? 2.575 5.301 -23.657 1.00 90.12 97 GLY A O 1
ATOM 705 N N . HIS A 1 98 ? 2.886 4.311 -21.662 1.00 90.25 98 HIS A N 1
ATOM 706 C CA . HIS A 1 98 ? 3.307 5.533 -20.974 1.00 90.25 98 HIS A CA 1
ATOM 707 C C . HIS A 1 98 ? 4.502 5.313 -20.024 1.00 90.25 98 HIS A C 1
ATOM 709 O O . HIS A 1 98 ? 4.561 4.289 -19.347 1.00 90.25 98 HIS A O 1
ATOM 715 N N . PRO A 1 99 ? 5.437 6.276 -19.908 1.00 89.75 99 PRO A N 1
ATOM 716 C CA . PRO A 1 99 ? 6.643 6.143 -19.088 1.00 89.75 99 PRO A CA 1
ATOM 717 C C . PRO A 1 99 ? 6.403 6.554 -17.623 1.00 89.75 99 PRO A C 1
ATOM 719 O O . PRO A 1 99 ? 7.131 7.375 -17.071 1.00 89.75 99 PRO A O 1
ATOM 722 N N . HIS A 1 100 ? 5.351 6.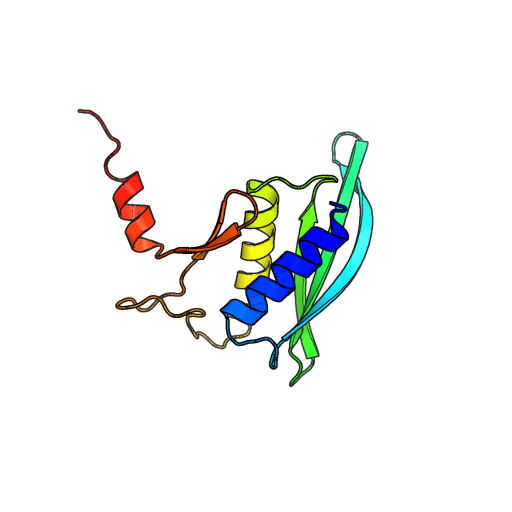030 -16.998 1.00 90.31 100 HIS A N 1
ATOM 723 C CA . HIS A 1 100 ? 5.026 6.286 -15.594 1.00 90.31 100 HIS A CA 1
ATOM 724 C C . HIS A 1 100 ? 4.396 5.041 -14.956 1.00 90.31 100 HIS A C 1
ATOM 726 O O . HIS A 1 100 ? 3.836 4.203 -15.674 1.00 90.31 100 HIS A O 1
ATOM 732 N N . PRO A 1 101 ? 4.461 4.893 -13.623 1.00 94.19 101 PRO A N 1
ATOM 733 C CA . PRO A 1 101 ? 3.743 3.824 -12.947 1.00 94.19 101 PRO A CA 1
ATOM 734 C C . PRO A 1 101 ? 2.228 4.004 -13.110 1.00 94.19 101 PRO A C 1
ATOM 736 O O . PRO A 1 101 ? 1.728 5.109 -13.355 1.00 94.19 101 PRO A O 1
ATOM 739 N N . ARG A 1 102 ? 1.481 2.908 -12.991 1.00 95.25 102 ARG A N 1
ATOM 740 C CA . ARG A 1 102 ? 0.047 2.991 -12.686 1.00 95.25 102 ARG A CA 1
ATOM 741 C C . ARG A 1 102 ? -0.137 3.332 -11.212 1.00 95.25 102 ARG A C 1
ATOM 743 O O . ARG A 1 102 ? 0.674 2.918 -10.393 1.00 95.25 102 ARG A O 1
ATOM 750 N N . LEU A 1 103 ? -1.218 4.032 -10.890 1.00 95.00 103 LEU A N 1
ATOM 751 C CA . LEU A 1 103 ? -1.586 4.341 -9.511 1.00 95.00 103 LEU A CA 1
ATOM 752 C C . LEU A 1 103 ? -2.520 3.263 -8.947 1.00 95.00 103 LEU A C 1
ATOM 754 O O . LEU A 1 103 ? -3.391 2.783 -9.689 1.00 95.00 103 LEU A O 1
ATOM 758 N N . PRO A 1 104 ? -2.346 2.864 -7.678 1.00 96.56 104 PRO A N 1
ATOM 759 C CA . PRO A 1 104 ? -3.282 1.981 -7.008 1.00 96.56 104 PRO A CA 1
ATOM 760 C C . PRO A 1 104 ? -4.602 2.717 -6.753 1.00 96.56 104 PRO A C 1
ATOM 762 O O . PRO A 1 104 ? -4.634 3.930 -6.579 1.00 96.56 104 PRO A O 1
ATOM 765 N N . ARG A 1 105 ? -5.701 1.970 -6.740 1.00 95.56 105 ARG A N 1
ATOM 766 C CA . ARG A 1 105 ? -7.031 2.459 -6.376 1.00 95.56 105 ARG A CA 1
ATOM 767 C C . ARG A 1 105 ? -7.792 1.372 -5.642 1.00 95.56 105 ARG A C 1
ATOM 769 O O . ARG A 1 105 ? -7.688 0.204 -6.035 1.00 95.56 105 ARG A O 1
ATOM 776 N N . VAL A 1 106 ? -8.573 1.736 -4.631 1.00 96.62 106 VAL A N 1
ATOM 777 C CA . VAL A 1 106 ? -9.408 0.785 -3.887 1.00 96.62 106 VAL A CA 1
ATOM 778 C C . VAL A 1 106 ? -10.877 1.154 -4.040 1.00 96.62 106 VAL A C 1
ATOM 780 O O . VAL A 1 106 ? -11.290 2.257 -3.708 1.00 96.62 106 VAL A O 1
ATOM 783 N N . GLU A 1 107 ? -11.678 0.213 -4.538 1.00 95.38 107 GLU A N 1
ATOM 784 C CA . GLU A 1 107 ? -13.129 0.377 -4.669 1.00 95.38 107 GLU A CA 1
ATOM 785 C C . GLU A 1 107 ? -13.835 -0.907 -4.232 1.00 95.38 107 GLU A C 1
ATOM 787 O O . GLU A 1 107 ? -13.528 -1.996 -4.720 1.00 95.38 107 GLU A O 1
ATOM 792 N N . GLY A 1 108 ? -14.751 -0.807 -3.268 1.00 92.31 108 GLY A N 1
ATOM 793 C CA . GLY A 1 108 ? -15.408 -1.968 -2.670 1.00 92.31 108 GLY A CA 1
ATOM 794 C C . GLY A 1 108 ? -14.420 -2.947 -2.024 1.00 92.31 108 GLY A C 1
ATOM 795 O O . GLY A 1 108 ? -14.641 -4.159 -2.070 1.00 92.31 108 GLY A O 1
ATOM 796 N N . GLY A 1 109 ? -13.307 -2.444 -1.474 1.00 90.50 109 GLY A N 1
ATOM 797 C CA . GLY A 1 109 ? -12.197 -3.254 -0.960 1.00 90.50 109 GLY A CA 1
ATOM 798 C C . GLY A 1 109 ? -11.383 -4.002 -2.027 1.00 90.50 109 GLY A C 1
ATOM 799 O O . GLY A 1 109 ? -10.603 -4.894 -1.685 1.00 90.50 109 GLY A O 1
ATOM 800 N N . ILE A 1 110 ? -11.560 -3.684 -3.313 1.00 94.44 110 ILE A N 1
ATOM 801 C CA . ILE A 1 110 ? -10.828 -4.304 -4.422 1.00 94.44 110 ILE A CA 1
ATOM 802 C C . ILE A 1 110 ? -9.712 -3.365 -4.878 1.00 94.44 110 ILE A C 1
ATOM 804 O O . ILE A 1 110 ? -9.974 -2.257 -5.344 1.00 94.44 110 ILE A O 1
ATOM 808 N N . LEU A 1 111 ? -8.467 -3.839 -4.794 1.00 96.56 111 LEU A N 1
ATOM 809 C CA . LEU A 1 111 ? -7.307 -3.157 -5.365 1.00 96.56 111 LEU A CA 1
ATOM 810 C C . LEU A 1 111 ? -7.315 -3.267 -6.895 1.00 96.56 111 LEU A C 1
ATOM 812 O O . LEU A 1 111 ? -7.420 -4.360 -7.456 1.00 96.56 111 LEU A O 1
ATOM 816 N N . SER A 1 112 ? -7.147 -2.132 -7.564 1.00 96.06 112 SER A N 1
ATOM 817 C CA . SER A 1 112 ? -7.006 -2.017 -9.014 1.00 96.06 112 SER A CA 1
ATOM 818 C C . SER A 1 112 ? -5.930 -0.992 -9.382 1.00 96.06 112 SER A C 1
ATOM 820 O O . SER A 1 112 ? -5.539 -0.173 -8.556 1.00 96.06 112 SER A O 1
ATOM 822 N N . TRP A 1 113 ? -5.434 -1.042 -10.621 1.00 95.75 113 TRP A N 1
ATOM 823 C CA . TRP A 1 113 ? -4.333 -0.196 -11.090 1.00 95.75 113 TRP A CA 1
ATOM 824 C C . TRP A 1 113 ? -4.768 0.665 -12.268 1.00 95.75 113 TRP A C 1
ATOM 826 O O . TRP A 1 113 ? -5.216 0.141 -13.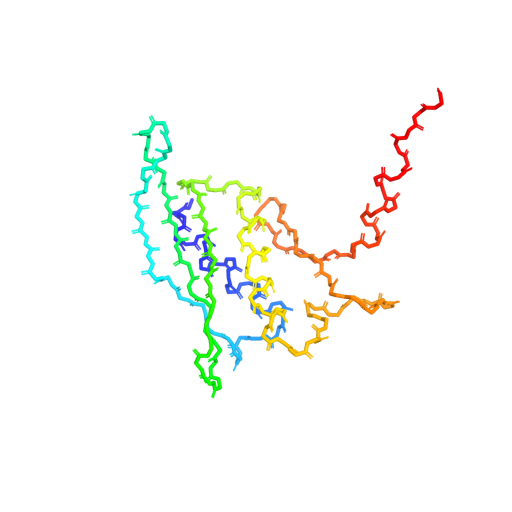291 1.00 95.75 113 TRP A O 1
ATOM 836 N N . HIS A 1 114 ? -4.583 1.977 -12.155 1.00 93.81 114 HIS A N 1
ATOM 837 C CA . HIS A 1 114 ? -5.105 2.951 -13.110 1.00 93.81 114 HIS A CA 1
ATOM 838 C C . HIS A 1 114 ? -4.002 3.784 -13.749 1.00 93.81 114 HIS A C 1
ATOM 840 O O . HIS A 1 114 ? -2.971 4.078 -13.148 1.00 93.81 114 HIS A O 1
ATOM 846 N N . CYS A 1 115 ? -4.228 4.185 -14.997 1.00 92.50 115 CYS A N 1
ATOM 847 C CA . CYS A 1 115 ? -3.366 5.151 -15.662 1.00 92.50 115 CYS A CA 1
ATOM 848 C C . CYS A 1 115 ? -3.676 6.566 -15.131 1.00 92.50 115 CYS A C 1
ATOM 850 O O . CYS A 1 115 ? -4.820 7.012 -15.280 1.00 92.50 115 CYS A O 1
ATOM 852 N N . PRO A 1 116 ? -2.690 7.306 -14.585 1.00 87.25 116 PRO A N 1
ATOM 853 C CA . PRO A 1 116 ? -2.908 8.676 -14.111 1.00 87.25 116 PRO A CA 1
ATOM 854 C C . PRO A 1 116 ? -3.343 9.635 -15.231 1.00 87.25 116 PRO A C 1
ATOM 856 O O . PRO A 1 116 ? -4.129 10.550 -14.997 1.00 87.25 116 PRO A O 1
ATOM 859 N N . VAL A 1 117 ? -2.906 9.407 -16.474 1.00 82.75 117 VAL A N 1
ATOM 860 C CA . VAL A 1 117 ? -3.285 10.249 -17.624 1.00 82.75 117 VAL A CA 1
ATOM 861 C C . VAL A 1 117 ? -4.755 10.061 -18.004 1.00 82.75 117 VAL A C 1
ATOM 863 O O . VAL A 1 117 ? -5.443 11.024 -18.334 1.00 82.75 117 VAL A O 1
ATOM 866 N N . THR A 1 118 ? -5.277 8.835 -17.915 1.00 69.62 118 THR A N 1
ATOM 867 C CA . THR A 1 118 ? -6.700 8.571 -18.174 1.00 69.62 118 THR A CA 1
ATOM 868 C C . THR A 1 118 ? -7.588 9.196 -17.094 1.00 69.62 118 THR A C 1
ATOM 870 O O . THR A 1 118 ? -8.662 9.700 -17.415 1.00 69.62 118 THR A O 1
ATOM 873 N N . LEU A 1 119 ? -7.121 9.237 -15.840 1.00 60.00 119 LEU A N 1
ATOM 874 C CA . LEU A 1 119 ? -7.791 9.948 -14.743 1.00 60.00 119 LEU A CA 1
ATOM 875 C C . LEU A 1 119 ? -7.823 11.467 -14.984 1.00 60.00 119 LEU A C 1
ATOM 877 O O . LEU A 1 119 ? -8.875 12.087 -14.835 1.00 60.00 119 LEU A O 1
ATOM 881 N N . GLY A 1 120 ? -6.710 12.056 -15.435 1.00 55.59 120 GLY A N 1
ATOM 882 C CA . GLY A 1 120 ? -6.634 13.487 -15.752 1.00 55.59 120 GLY A CA 1
ATOM 883 C C . GLY A 1 120 ? -7.591 13.924 -16.869 1.00 55.59 120 GLY A C 1
ATOM 884 O O . GLY A 1 120 ? -8.168 15.010 -16.800 1.00 55.59 120 GLY A O 1
ATOM 885 N N . LEU A 1 121 ? -7.837 13.065 -17.864 1.00 55.03 121 LEU A N 1
ATOM 886 C CA . LEU A 1 121 ? -8.779 13.363 -18.949 1.00 55.03 121 LEU A CA 1
ATOM 887 C C . LEU A 1 121 ? -10.251 13.340 -18.498 1.00 55.03 121 LEU A C 1
ATOM 889 O O . LEU A 1 121 ? -11.032 14.135 -19.010 1.00 55.03 121 LEU A O 1
ATOM 893 N N . MET A 1 122 ? -10.633 12.498 -17.528 1.00 52.19 122 MET A N 1
ATOM 894 C CA . MET A 1 122 ? -12.015 12.461 -17.012 1.00 52.19 122 MET A CA 1
ATOM 895 C C . MET A 1 122 ? -12.351 13.654 -16.106 1.00 52.19 122 MET A C 1
ATOM 897 O O . MET A 1 122 ? -13.487 14.124 -16.104 1.00 52.19 122 MET A O 1
ATOM 901 N N . LEU A 1 123 ? -11.372 14.167 -15.353 1.00 52.88 123 LEU A N 1
ATOM 902 C CA . LEU A 1 123 ? -11.554 15.350 -14.500 1.00 52.88 123 LEU A CA 1
ATOM 903 C C . LEU A 1 123 ? -11.566 16.665 -15.300 1.00 52.88 123 LEU A C 1
ATOM 905 O O . LEU A 1 123 ? -12.092 17.664 -14.824 1.00 52.88 123 LEU A O 1
ATOM 909 N N . SER A 1 124 ? -11.038 16.658 -16.528 1.00 48.91 124 SER A N 1
ATOM 910 C CA . SER A 1 124 ? -10.972 17.843 -17.399 1.00 48.91 124 SER A CA 1
ATOM 911 C C . SER A 1 124 ? -12.240 18.080 -18.231 1.00 48.91 124 SER A C 1
ATOM 913 O O . SER A 1 124 ? -12.354 19.104 -18.894 1.00 48.91 124 SER A O 1
ATOM 915 N N . THR A 1 125 ? -13.204 17.154 -18.227 1.00 51.97 125 THR A N 1
ATOM 916 C CA . THR A 1 125 ? -14.475 17.281 -18.972 1.00 51.97 125 THR A CA 1
ATOM 917 C C . THR A 1 125 ? -15.621 17.877 -18.143 1.00 51.97 125 THR A C 1
ATOM 919 O O . THR A 1 125 ? -16.781 17.778 -18.536 1.00 51.97 125 THR A O 1
ATOM 922 N N . GLY A 1 126 ? -15.312 18.474 -16.988 1.00 47.34 126 GLY A N 1
ATOM 923 C CA . GLY A 1 126 ? -16.281 18.989 -16.021 1.00 47.34 126 GLY A CA 1
ATOM 924 C C . GLY A 1 126 ? -16.184 20.491 -15.752 1.00 47.34 126 GLY A C 1
ATOM 925 O O . GLY A 1 126 ? -16.232 20.877 -14.591 1.00 47.34 126 GLY A O 1
ATOM 926 N N . GLU A 1 127 ? -16.072 21.335 -16.779 1.00 38.81 127 GLU A N 1
ATOM 927 C CA . GLU A 1 127 ? -16.479 22.746 -16.676 1.00 38.81 127 GLU A CA 1
ATOM 928 C C . GLU A 1 127 ? -17.658 22.983 -17.633 1.00 38.81 127 GLU A C 1
ATOM 930 O O . GLU A 1 127 ? -17.485 22.842 -18.846 1.00 38.81 127 GLU A O 1
ATOM 935 N N . PRO A 1 128 ? -18.877 23.267 -17.134 1.00 48.66 128 PRO A N 1
ATOM 936 C CA . PRO A 1 128 ? -19.915 23.855 -17.965 1.00 48.66 128 PRO A CA 1
ATOM 937 C C . PRO A 1 128 ? -19.609 25.343 -18.198 1.00 48.66 128 PRO A C 1
ATOM 939 O O . PRO A 1 128 ? -19.293 26.062 -17.251 1.00 48.66 128 PRO A O 1
ATOM 942 N N . ASP A 1 129 ? -19.710 25.744 -19.466 1.00 43.75 129 ASP A N 1
ATOM 943 C CA . ASP A 1 129 ? -19.707 27.129 -19.972 1.00 43.75 129 ASP A CA 1
ATOM 944 C C . ASP A 1 129 ? -20.748 28.017 -19.256 1.00 43.75 129 ASP A C 1
ATOM 946 O O . ASP A 1 129 ? -21.885 27.528 -19.021 1.00 43.75 129 ASP A O 1
#

Radius of gyration: 16.14 Å; chains: 1; bounding box: 39×40×46 Å

Secondary structure (DSSP, 8-state):
--HHHHHHHHHHHHHHHTT-TTTEEEEEEEEEEEE-TTS-EEEEEEEEEEETTT--EEEEEEESSS--HHHHHHHHHHHHHHHHHHTTT--SSBPTTSSSBPEEEEETTEEEEE-HHHHHHHHTT----

Foldseek 3Di:
DFQQVLLQVLLVVLCVLLVNVVFKDKDWPDWDWDQDPVRDTKTKTKIWIATPPPGDIDIFIQIHRDGDQVSSLSRSQRVVVSCCVVVVLCQGPDDPPDSHHFGWGADPSDIDTHDVVVVVVVVVVPDDD